Protein AF-A0A813FTN8-F1 (afdb_monomer_lite)

Sequence (149 aa):
VPPPPLAMTVHYGSDAPRESSWISAGAELARSLANRGEGETVSFSRPLAISGRDFSQATVLGEFQTKSRARLVQLEPGKVLYICKFEDLFQEYAIMAALRVMNSRWEAQGLTVCGRLVQAVTFGILPLGDKAGLVEVVPRSRTLRELSQ

Radius of gyration: 18.48 Å; chains: 1; bounding box: 46×40×50 Å

pLDDT: mean 83.69, std 19.48, range [27.3, 97.94]

Secondary structure (DSSP, 8-state):
-PPPP--------S----THHHHHHHHHHHHHHHTPPTT-EEEEEEEEEETTEEEEEEEEEEE-SSTT--EEEEEETTTEEEEEESS--HHHHHHHHHHHHHHHHHHHTT-EETTEE-------EEE-SSS-EEEE--TT---HHHHT-

Organism: Polarella glacialis (NCBI:txid89957)

InterPro domains:
  IPR000403 Phosphatidylinositol 3-/4-kinase, catalytic domain [PS50290] (57-149)
  IPR011009 Protein kinase-like domain superfamily [SSF56112] (41-147)

Structure (mmCIF, N/CA/C/O backbone):
data_AF-A0A813FTN8-F1
#
_entry.id   AF-A0A813FTN8-F1
#
loop_
_atom_site.group_PDB
_atom_site.id
_atom_site.type_symbol
_atom_site.label_atom_id
_atom_site.label_alt_id
_atom_site.label_comp_id
_atom_site.label_asym_id
_atom_site.label_entity_id
_atom_site.label_seq_id
_atom_site.pdbx_PDB_ins_code
_atom_site.Cartn_x
_atom_site.Cartn_y
_atom_site.Cartn_z
_atom_site.occupancy
_atom_site.B_iso_or_equiv
_atom_site.auth_seq_id
_atom_site.auth_comp_id
_atom_site.auth_asym_id
_atom_site.auth_atom_id
_atom_site.pdbx_PDB_model_num
ATOM 1 N N . VAL A 1 1 ? -29.524 -16.465 32.165 1.00 50.06 1 VAL A N 1
ATOM 2 C CA . VAL A 1 1 ? -29.129 -17.302 31.009 1.00 50.06 1 VAL A CA 1
ATOM 3 C C . VAL A 1 1 ? -28.253 -16.441 30.115 1.00 50.06 1 VAL A C 1
ATOM 5 O O . VAL A 1 1 ? -28.758 -15.425 29.652 1.00 50.06 1 VAL A O 1
ATOM 8 N N . PRO A 1 2 ? -26.949 -16.725 29.973 1.00 41.00 2 PRO A N 1
ATOM 9 C CA . PRO A 1 2 ? -26.107 -15.981 29.039 1.00 41.00 2 PRO A CA 1
ATOM 10 C C . PRO A 1 2 ? -26.553 -16.276 27.594 1.00 41.00 2 PRO A C 1
ATOM 12 O O . PRO A 1 2 ? -26.990 -17.400 27.326 1.00 41.00 2 PRO A O 1
ATOM 15 N N . PRO A 1 3 ? -26.492 -15.296 26.675 1.00 44.12 3 PRO A N 1
ATOM 16 C CA . PRO A 1 3 ? -26.846 -15.528 25.281 1.00 44.12 3 PRO A CA 1
ATOM 17 C C . PRO A 1 3 ? -25.860 -16.518 24.637 1.00 44.12 3 PRO A C 1
ATOM 19 O O . PRO A 1 3 ? -24.691 -16.565 25.035 1.00 44.12 3 PRO A O 1
ATOM 22 N N . PRO A 1 4 ? -26.310 -17.318 23.655 1.00 36.31 4 PRO A N 1
ATOM 23 C CA . PRO A 1 4 ? -25.427 -18.228 22.940 1.00 36.31 4 PRO A CA 1
ATOM 24 C C . PRO A 1 4 ? -24.352 -17.430 22.182 1.00 36.31 4 PRO A C 1
ATOM 26 O O . PRO A 1 4 ? -24.618 -16.308 21.740 1.00 36.31 4 PRO A O 1
ATOM 29 N N . PRO A 1 5 ? -23.138 -17.984 22.012 1.00 33.56 5 PRO A N 1
ATOM 30 C CA . PRO A 1 5 ? -22.112 -17.347 21.203 1.00 33.56 5 PRO A CA 1
ATOM 31 C C . PRO A 1 5 ? -22.624 -17.211 19.767 1.00 33.56 5 PRO A C 1
ATOM 33 O O . PRO A 1 5 ? -23.004 -18.197 19.134 1.00 33.56 5 PRO A O 1
ATOM 36 N N . LEU A 1 6 ? -22.641 -15.978 19.257 1.00 37.12 6 LEU A N 1
ATOM 37 C CA . LEU A 1 6 ? -22.885 -15.709 17.846 1.00 37.12 6 LEU A CA 1
ATOM 38 C C . LEU A 1 6 ? -21.764 -16.380 17.050 1.00 37.12 6 LEU A C 1
ATOM 40 O O . LEU A 1 6 ? -20.627 -15.905 17.038 1.00 37.12 6 LEU A O 1
ATOM 44 N N . ALA A 1 7 ? -22.086 -17.490 16.389 1.00 33.31 7 ALA A N 1
ATOM 45 C CA . ALA A 1 7 ? -21.285 -18.014 15.299 1.00 33.31 7 ALA A CA 1
ATOM 46 C C . ALA A 1 7 ? -21.312 -16.968 14.176 1.00 33.31 7 ALA A C 1
ATOM 48 O O . ALA A 1 7 ? -22.199 -16.959 13.327 1.00 33.31 7 ALA A O 1
ATOM 49 N N . MET A 1 8 ? -20.373 -16.022 14.217 1.00 27.50 8 MET A N 1
ATOM 50 C CA . MET A 1 8 ? -20.096 -15.147 13.087 1.00 27.50 8 MET A CA 1
ATOM 51 C C . MET A 1 8 ? -19.444 -15.997 12.002 1.00 27.50 8 MET A C 1
ATOM 53 O O . MET A 1 8 ? -18.223 -16.151 11.956 1.00 27.50 8 MET A O 1
ATOM 57 N N . THR A 1 9 ? -20.267 -16.546 11.117 1.00 29.73 9 THR A N 1
ATOM 58 C CA . THR A 1 9 ? -19.819 -16.969 9.797 1.00 29.73 9 THR A CA 1
ATOM 59 C C . THR A 1 9 ? -19.408 -15.704 9.054 1.00 29.73 9 THR A C 1
ATOM 61 O O . THR A 1 9 ? -20.236 -14.976 8.510 1.00 29.73 9 THR A O 1
ATOM 64 N N . VAL A 1 10 ? -18.115 -15.382 9.100 1.00 29.97 10 VAL A N 1
ATOM 65 C CA . VAL A 1 10 ? -17.534 -14.361 8.232 1.00 29.97 10 VAL A CA 1
ATOM 66 C C . VAL A 1 10 ? -17.600 -14.930 6.822 1.00 29.97 10 VAL A C 1
ATOM 68 O O . VAL A 1 10 ? -16.771 -15.748 6.432 1.00 29.97 10 VAL A O 1
ATOM 71 N N . HIS A 1 11 ? -18.618 -14.528 6.066 1.00 27.30 11 HIS A N 1
ATOM 72 C CA . HIS A 1 11 ? -18.631 -14.705 4.624 1.00 27.30 11 HIS A CA 1
ATOM 73 C C . HIS A 1 11 ? -17.547 -13.793 4.044 1.00 27.30 11 HIS A C 1
ATOM 75 O O . HIS A 1 11 ? -17.809 -12.663 3.640 1.00 27.30 11 HIS A O 1
ATOM 81 N N . TYR A 1 12 ? -16.303 -14.278 4.025 1.00 38.03 12 TYR A N 1
ATOM 82 C CA . TYR A 1 12 ? -15.382 -13.865 2.977 1.00 38.03 12 TYR A CA 1
ATOM 83 C C . TYR A 1 12 ? -16.099 -14.186 1.668 1.00 38.03 12 TYR A C 1
ATOM 85 O O . TYR A 1 12 ? -16.449 -15.345 1.437 1.00 38.03 12 TYR A O 1
ATOM 93 N N . GLY A 1 13 ? -16.397 -13.162 0.863 1.00 32.56 13 GLY A N 1
ATOM 94 C CA . GLY A 1 13 ? -16.886 -13.371 -0.495 1.00 32.56 13 GLY A CA 1
ATOM 95 C C . GLY A 1 13 ? -16.008 -14.431 -1.150 1.00 32.56 13 GLY A C 1
ATOM 96 O O . GLY A 1 13 ? -14.782 -14.315 -1.134 1.00 32.56 13 GLY A O 1
ATOM 97 N N . SER A 1 14 ? -16.633 -15.506 -1.621 1.00 36.44 14 SER A N 1
ATOM 98 C CA . SER A 1 14 ? -15.989 -16.743 -2.068 1.00 36.44 14 SER A CA 1
ATOM 99 C C . SER A 1 14 ? -15.259 -16.611 -3.408 1.00 36.44 14 SER A C 1
ATOM 101 O O . SER A 1 14 ? -15.125 -17.594 -4.126 1.00 36.44 14 SER A O 1
ATOM 103 N N . ASP A 1 15 ? -14.771 -15.418 -3.725 1.00 37.19 15 ASP A N 1
ATOM 104 C CA . ASP A 1 15 ? -13.944 -15.124 -4.888 1.00 37.19 15 ASP A CA 1
ATOM 105 C C . ASP A 1 15 ? -12.544 -14.737 -4.414 1.00 37.19 15 ASP A C 1
ATOM 107 O O . ASP A 1 15 ? -11.993 -13.712 -4.807 1.00 37.19 15 ASP A O 1
ATOM 111 N N . ALA A 1 16 ? -11.953 -15.548 -3.529 1.00 38.81 16 ALA A N 1
ATOM 112 C CA . ALA A 1 16 ? -10.511 -15.506 -3.336 1.00 38.81 16 ALA A CA 1
ATOM 113 C C . ALA A 1 16 ? -9.877 -15.905 -4.682 1.00 38.81 16 ALA A C 1
ATOM 115 O O . ALA A 1 16 ? -10.023 -17.061 -5.099 1.00 38.81 16 ALA A O 1
ATOM 116 N N . PRO A 1 17 ? -9.199 -14.990 -5.401 1.00 42.75 17 PRO A N 1
ATOM 117 C CA . PRO A 1 17 ? -8.461 -15.372 -6.592 1.00 42.75 17 PRO A CA 1
ATOM 118 C C . PRO A 1 17 ? -7.452 -16.431 -6.156 1.00 42.75 17 PRO A C 1
ATOM 120 O O . PRO A 1 17 ? -6.748 -16.218 -5.166 1.00 42.75 17 PRO A O 1
ATOM 123 N N . ARG A 1 18 ? -7.416 -17.573 -6.859 1.00 46.41 18 ARG A N 1
ATOM 124 C CA . ARG A 1 18 ? -6.491 -18.692 -6.599 1.00 46.41 18 ARG A CA 1
ATOM 125 C C . ARG A 1 18 ? -5.138 -18.144 -6.149 1.00 46.41 18 ARG A C 1
ATOM 127 O O . ARG A 1 18 ? -4.509 -17.416 -6.917 1.00 46.41 18 ARG A O 1
ATOM 134 N N . GLU A 1 19 ? -4.714 -18.487 -4.930 1.00 51.38 19 GLU A N 1
ATOM 135 C CA . GLU A 1 19 ? -3.552 -17.893 -4.248 1.00 51.38 19 GLU A CA 1
ATOM 136 C C . GLU A 1 19 ? -2.282 -17.830 -5.113 1.00 51.38 19 GLU A C 1
ATOM 138 O O . GLU A 1 19 ? -1.461 -16.925 -5.005 1.00 51.38 19 GLU A O 1
ATOM 143 N N . SER A 1 20 ? -2.161 -18.755 -6.061 1.00 51.59 20 SER A N 1
ATOM 144 C CA . SER A 1 20 ? -1.062 -18.851 -7.016 1.00 51.59 20 SER A CA 1
ATOM 145 C C . SER A 1 20 ? -0.955 -17.669 -7.998 1.00 51.59 20 SER A C 1
ATOM 147 O O . SER A 1 20 ? 0.130 -17.405 -8.513 1.00 51.59 20 SER A O 1
ATOM 149 N N . SER A 1 21 ? -2.052 -16.961 -8.290 1.00 55.09 21 SER A N 1
ATOM 150 C CA . SER A 1 21 ? -2.096 -15.949 -9.357 1.00 55.09 21 SER A CA 1
ATOM 151 C C . SER A 1 21 ? -1.467 -14.613 -8.952 1.00 55.09 21 SER A C 1
ATOM 153 O O . SER A 1 21 ? -0.798 -13.981 -9.770 1.00 55.09 21 SER A O 1
ATOM 155 N N . TRP A 1 22 ? -1.647 -14.172 -7.704 1.00 59.41 22 TRP A N 1
ATOM 156 C CA . TRP A 1 22 ? -1.135 -12.874 -7.243 1.00 59.41 22 TRP A CA 1
ATOM 157 C C . TRP A 1 22 ? 0.324 -12.945 -6.782 1.00 59.41 22 TRP A C 1
ATOM 159 O O . TRP A 1 22 ? 1.065 -11.988 -6.989 1.00 59.41 22 TRP A O 1
ATOM 169 N N . ILE A 1 23 ? 0.778 -14.097 -6.273 1.00 63.19 23 ILE A N 1
ATOM 170 C CA . ILE A 1 23 ? 2.192 -14.318 -5.921 1.00 63.19 23 ILE A CA 1
ATOM 171 C C . ILE A 1 23 ? 3.085 -14.179 -7.168 1.00 63.19 23 ILE A C 1
ATOM 173 O O . ILE A 1 23 ? 4.111 -13.498 -7.134 1.00 63.19 23 ILE A O 1
ATOM 177 N N . SER A 1 24 ? 2.670 -14.757 -8.304 1.00 65.56 24 SER A N 1
ATOM 178 C CA . SER A 1 24 ? 3.406 -14.640 -9.574 1.00 65.56 24 SER A CA 1
ATOM 179 C C . SER A 1 24 ? 3.430 -13.205 -10.106 1.00 65.56 24 SER A C 1
ATOM 181 O O . SER A 1 24 ? 4.476 -12.732 -10.554 1.00 65.56 24 SER A O 1
ATOM 183 N N . ALA A 1 25 ? 2.289 -12.513 -10.064 1.00 68.25 25 ALA A N 1
ATOM 184 C CA . ALA A 1 25 ? 2.177 -11.134 -10.533 1.00 68.25 25 ALA A CA 1
ATOM 185 C C . ALA A 1 25 ? 2.999 -10.172 -9.653 1.00 68.25 25 ALA A C 1
ATOM 187 O O . ALA A 1 25 ? 3.624 -9.233 -10.145 1.00 68.25 25 ALA A O 1
ATOM 188 N N . GLY A 1 26 ? 3.083 -10.469 -8.356 1.00 71.75 26 GLY A N 1
ATOM 189 C CA . GLY A 1 26 ? 3.897 -9.738 -7.403 1.00 71.75 26 GLY A CA 1
ATOM 190 C C . GLY A 1 26 ? 5.400 -9.867 -7.619 1.00 71.75 26 GLY A C 1
ATOM 191 O O . GLY A 1 26 ? 6.111 -8.861 -7.649 1.00 71.75 26 GLY A O 1
ATOM 192 N N . ALA A 1 27 ? 5.882 -11.084 -7.868 1.00 76.56 27 ALA A N 1
ATOM 193 C CA . ALA A 1 27 ? 7.286 -11.321 -8.191 1.00 76.56 27 ALA A CA 1
ATOM 194 C C . ALA A 1 27 ? 7.701 -10.687 -9.533 1.00 76.56 27 ALA A C 1
ATOM 196 O O . ALA A 1 27 ? 8.857 -10.297 -9.713 1.00 76.56 27 ALA A O 1
ATOM 197 N N . GLU A 1 28 ? 6.787 -10.601 -10.503 1.00 79.31 28 GLU A N 1
ATOM 198 C CA . GLU A 1 28 ? 7.010 -9.849 -11.740 1.00 79.31 28 GLU A CA 1
ATOM 199 C C . GLU A 1 28 ? 7.091 -8.346 -11.476 1.00 79.31 28 GLU A C 1
ATOM 201 O O . GLU A 1 28 ? 8.066 -7.728 -11.900 1.00 79.31 28 GLU A O 1
ATOM 206 N N . LEU A 1 29 ? 6.141 -7.769 -10.734 1.00 81.12 29 LEU A N 1
ATOM 207 C CA . LEU A 1 29 ? 6.164 -6.351 -10.374 1.00 81.12 29 LEU A CA 1
ATOM 208 C C . LEU A 1 29 ? 7.457 -5.979 -9.641 1.00 81.12 29 LEU A C 1
ATOM 210 O O . LEU A 1 29 ? 8.139 -5.033 -10.029 1.00 81.12 29 LEU A O 1
ATOM 214 N N . ALA A 1 30 ? 7.819 -6.748 -8.614 1.00 82.75 30 ALA A N 1
ATOM 215 C CA . ALA A 1 30 ? 9.012 -6.504 -7.816 1.00 82.75 30 ALA A CA 1
ATOM 216 C C . ALA A 1 30 ? 10.281 -6.515 -8.678 1.00 82.75 30 ALA A C 1
ATOM 218 O O . ALA A 1 30 ? 11.097 -5.603 -8.580 1.00 82.75 30 ALA A O 1
ATOM 219 N N . ARG A 1 31 ? 10.428 -7.505 -9.571 1.00 83.56 31 ARG A N 1
ATOM 220 C CA . ARG A 1 31 ? 11.568 -7.580 -10.502 1.00 83.56 31 ARG A CA 1
ATOM 221 C C . ARG A 1 31 ? 11.569 -6.436 -11.511 1.00 83.56 31 ARG A C 1
ATOM 223 O O . ARG A 1 31 ? 12.614 -5.836 -11.747 1.00 83.56 31 ARG A O 1
ATOM 230 N N . SER A 1 32 ? 10.407 -6.142 -12.087 1.00 86.06 32 SER A N 1
ATOM 231 C CA . SER A 1 32 ? 10.208 -5.076 -13.070 1.00 86.06 32 SER A CA 1
ATOM 232 C C . SER A 1 32 ? 10.539 -3.706 -12.501 1.00 86.06 32 SER A C 1
ATOM 234 O O . SE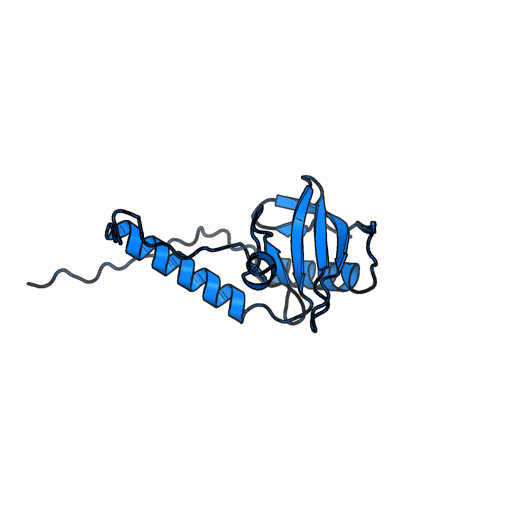R A 1 32 ? 11.086 -2.871 -13.218 1.00 86.06 32 SER A O 1
ATOM 236 N N . LEU A 1 33 ? 10.243 -3.495 -11.217 1.00 87.00 33 LEU A N 1
ATOM 237 C CA . LEU A 1 33 ? 10.552 -2.262 -10.522 1.00 87.00 33 LEU A CA 1
ATOM 238 C C . LEU A 1 33 ? 11.990 -2.236 -10.020 1.00 87.00 33 LEU A C 1
ATOM 240 O O . LEU A 1 33 ? 12.621 -1.224 -10.252 1.00 87.00 33 LEU A O 1
ATOM 244 N N . ALA A 1 34 ? 12.547 -3.286 -9.404 1.00 84.50 34 ALA A N 1
ATOM 245 C CA . ALA A 1 34 ? 13.811 -3.254 -8.641 1.00 84.50 34 ALA A CA 1
ATOM 246 C C . ALA A 1 34 ? 14.979 -2.476 -9.289 1.00 84.50 34 ALA A C 1
ATOM 248 O O . ALA A 1 34 ? 15.691 -1.756 -8.590 1.00 84.50 34 ALA A O 1
ATOM 249 N N . ASN A 1 35 ? 15.122 -2.525 -10.615 1.00 85.81 35 ASN A N 1
ATOM 250 C CA . ASN A 1 35 ? 16.202 -1.853 -11.351 1.00 85.81 35 ASN A CA 1
ATOM 251 C C . ASN A 1 35 ? 15.797 -0.530 -12.030 1.00 85.81 35 ASN A C 1
ATOM 253 O O . ASN A 1 35 ? 16.521 -0.051 -12.897 1.00 85.81 35 ASN A O 1
ATOM 257 N N . ARG A 1 36 ? 14.642 0.037 -11.668 1.00 91.75 36 ARG A N 1
ATOM 258 C CA . ARG A 1 36 ? 14.085 1.261 -12.253 1.00 91.75 36 ARG A CA 1
ATOM 259 C C . ARG A 1 36 ? 14.313 2.494 -11.395 1.00 91.75 36 ARG A C 1
ATOM 261 O O . ARG A 1 36 ? 14.137 2.441 -10.176 1.00 91.75 36 ARG A O 1
ATOM 268 N N . GLY A 1 37 ? 14.689 3.583 -12.055 1.00 90.88 37 GLY A N 1
ATOM 269 C CA . GLY A 1 37 ? 14.873 4.907 -11.460 1.00 90.88 37 GLY A CA 1
ATOM 270 C C . GLY A 1 37 ? 13.599 5.754 -11.458 1.00 90.88 37 GLY A C 1
ATOM 271 O O . GLY A 1 37 ? 12.591 5.386 -12.056 1.00 90.88 37 GLY A O 1
ATOM 272 N N . GLU A 1 38 ? 13.652 6.905 -10.788 1.00 95.25 38 GLU A N 1
ATOM 273 C CA . GLU A 1 38 ? 12.588 7.914 -10.829 1.00 95.25 38 GLU A CA 1
ATOM 274 C C . GLU A 1 38 ? 12.313 8.387 -12.267 1.00 95.25 38 GLU A C 1
ATOM 276 O O . GLU A 1 38 ? 13.233 8.578 -13.061 1.00 95.25 38 GLU A O 1
ATOM 281 N N . GLY A 1 39 ? 11.035 8.544 -12.610 1.00 95.81 39 GLY A N 1
ATOM 282 C CA . GLY A 1 39 ? 10.549 8.890 -13.946 1.00 95.81 39 GLY A CA 1
ATOM 283 C C . GLY A 1 39 ? 10.427 7.701 -14.905 1.00 95.81 39 GLY A C 1
ATOM 284 O O . GLY A 1 39 ? 9.745 7.806 -15.926 1.00 95.81 39 GLY A O 1
ATOM 285 N N . GLU A 1 40 ? 11.031 6.552 -14.594 1.00 96.75 40 GLU A N 1
ATOM 286 C CA . GLU A 1 40 ? 10.963 5.386 -15.470 1.00 96.75 40 GLU A CA 1
ATOM 287 C C . GLU A 1 40 ? 9.603 4.687 -15.391 1.00 96.75 40 GLU A C 1
ATOM 289 O O . GLU A 1 40 ? 9.012 4.523 -14.321 1.00 96.75 40 GLU A O 1
ATOM 294 N N . THR A 1 41 ? 9.125 4.233 -16.551 1.00 96.38 41 THR A N 1
ATOM 295 C CA . THR A 1 41 ? 7.871 3.487 -16.690 1.00 96.38 41 THR A CA 1
ATOM 296 C C . THR A 1 41 ? 8.154 2.064 -17.146 1.00 96.38 41 THR A C 1
ATOM 298 O O . THR A 1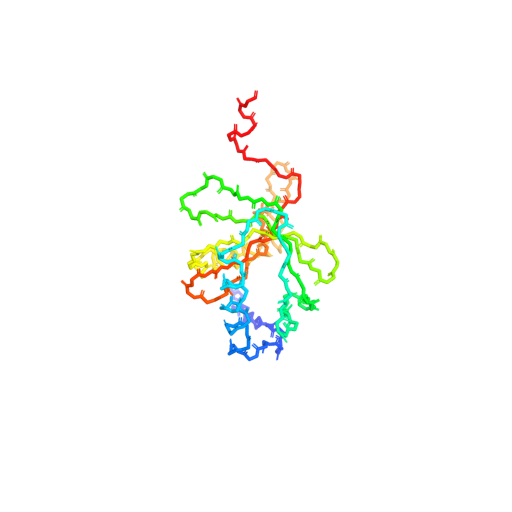 41 ? 8.944 1.836 -18.062 1.00 96.38 41 THR A O 1
ATOM 301 N N . VAL A 1 42 ? 7.489 1.098 -16.520 1.00 94.50 42 VAL A N 1
ATOM 302 C CA . VAL A 1 42 ? 7.541 -0.314 -16.884 1.00 94.50 42 VAL A CA 1
ATOM 303 C C . VAL A 1 42 ? 6.158 -0.798 -17.293 1.00 94.50 42 VAL A C 1
ATOM 305 O O . VAL A 1 42 ? 5.162 -0.483 -16.648 1.00 94.50 42 VAL A O 1
ATOM 308 N N . SER A 1 43 ? 6.100 -1.556 -18.387 1.00 93.12 43 SER A N 1
ATOM 309 C CA . SER A 1 43 ? 4.896 -2.281 -18.793 1.00 93.12 43 SER A CA 1
ATOM 310 C C . SER A 1 43 ? 4.968 -3.708 -18.271 1.00 93.12 43 SER A C 1
ATOM 312 O O . SER A 1 43 ? 6.026 -4.337 -18.329 1.00 93.12 43 SER A O 1
ATOM 314 N N . PHE A 1 44 ? 3.851 -4.216 -17.765 1.00 88.81 44 PHE A N 1
ATOM 315 C CA . PHE A 1 44 ? 3.748 -5.596 -17.311 1.00 88.81 44 PHE A CA 1
ATOM 316 C C . PHE A 1 44 ? 3.464 -6.518 -18.490 1.00 88.81 44 PHE A C 1
ATOM 318 O O . PHE A 1 44 ? 2.756 -6.146 -19.428 1.00 88.81 44 PHE A O 1
ATOM 325 N N . SER A 1 45 ? 3.995 -7.740 -18.444 1.00 86.75 45 SER A N 1
ATOM 326 C CA . SER A 1 45 ? 3.725 -8.735 -19.487 1.00 86.75 45 SER A CA 1
ATOM 327 C C . SER A 1 45 ? 2.271 -9.216 -19.459 1.00 86.75 45 SER A C 1
ATOM 329 O O . SER A 1 45 ? 1.740 -9.671 -20.473 1.00 86.75 45 SER A O 1
ATOM 331 N N . ARG A 1 46 ? 1.614 -9.087 -18.300 1.00 87.12 46 ARG A N 1
ATOM 332 C CA . ARG A 1 46 ? 0.187 -9.328 -18.078 1.00 87.12 46 ARG A CA 1
ATOM 333 C C . ARG A 1 46 ? -0.379 -8.251 -17.155 1.00 87.12 46 ARG A C 1
ATOM 335 O O . ARG A 1 46 ? 0.355 -7.783 -16.286 1.00 87.12 46 ARG A O 1
ATOM 342 N N . PRO A 1 47 ? -1.664 -7.882 -17.292 1.00 88.06 47 PRO A N 1
ATOM 343 C CA . PRO A 1 47 ? -2.287 -6.970 -16.349 1.00 88.06 47 PRO A CA 1
ATOM 344 C C . PRO A 1 47 ? -2.192 -7.493 -14.910 1.00 88.06 47 PRO A C 1
ATOM 346 O O . PRO A 1 47 ? -2.461 -8.661 -14.628 1.00 88.06 47 PRO A O 1
ATOM 349 N N . LEU A 1 48 ? -1.782 -6.610 -14.009 1.00 85.88 48 LEU A N 1
ATOM 350 C CA . LEU A 1 48 ? -1.686 -6.825 -12.580 1.00 85.88 48 LEU A CA 1
ATOM 351 C C . LEU A 1 48 ? -3.037 -6.489 -11.942 1.00 85.88 48 LEU A C 1
ATOM 353 O O . LEU A 1 48 ? -3.412 -5.320 -11.866 1.00 85.88 48 LEU A O 1
ATOM 357 N N . ALA A 1 49 ? -3.752 -7.510 -11.476 1.00 86.00 49 ALA A N 1
ATOM 358 C CA . ALA A 1 49 ? -5.028 -7.344 -10.790 1.00 86.00 49 ALA A CA 1
ATOM 359 C C . ALA A 1 49 ? -4.807 -6.995 -9.306 1.00 86.00 49 ALA A C 1
ATOM 361 O O . ALA A 1 49 ? -4.327 -7.824 -8.531 1.00 86.00 49 ALA A O 1
ATOM 362 N N . ILE A 1 50 ? -5.170 -5.779 -8.892 1.00 83.75 50 ILE A N 1
ATOM 363 C CA . ILE A 1 50 ? -5.092 -5.299 -7.503 1.00 83.75 50 ILE A CA 1
ATOM 364 C C . ILE A 1 50 ? -6.452 -4.744 -7.096 1.00 83.75 50 ILE A C 1
ATOM 366 O O . ILE A 1 50 ? -6.978 -3.833 -7.733 1.00 83.75 50 ILE A O 1
ATOM 370 N N . SER A 1 51 ? -7.019 -5.274 -6.009 1.00 81.25 51 SER A N 1
ATOM 371 C CA . SER A 1 51 ? -8.294 -4.804 -5.442 1.00 81.25 51 SER A CA 1
ATOM 372 C C . SER A 1 51 ? -9.429 -4.703 -6.477 1.00 81.25 51 SER A C 1
ATOM 374 O O . SER A 1 51 ? -10.199 -3.744 -6.476 1.00 81.25 51 SER A O 1
ATOM 376 N N . GLY A 1 52 ? -9.510 -5.679 -7.390 1.00 83.56 52 GLY A N 1
ATOM 377 C CA . GLY A 1 52 ? -10.532 -5.732 -8.442 1.00 83.56 52 GLY A CA 1
ATOM 378 C C . GLY A 1 52 ? -10.301 -4.781 -9.622 1.00 83.56 52 GLY A C 1
ATOM 379 O O . GLY A 1 52 ? -11.223 -4.554 -10.401 1.00 83.56 52 GLY A O 1
ATOM 380 N N . ARG A 1 53 ? -9.102 -4.202 -9.754 1.00 89.38 53 ARG A N 1
ATOM 381 C CA . ARG A 1 53 ? -8.703 -3.358 -10.887 1.00 89.38 53 ARG A CA 1
ATOM 382 C C . ARG A 1 53 ? -7.468 -3.927 -11.562 1.00 89.38 53 ARG A C 1
ATOM 384 O O . ARG A 1 53 ? -6.556 -4.377 -10.876 1.00 89.38 53 ARG A O 1
ATOM 391 N N . ASP A 1 54 ? -7.428 -3.835 -12.883 1.00 91.75 54 ASP A N 1
ATOM 392 C CA . ASP A 1 54 ? -6.293 -4.283 -13.680 1.00 91.75 54 ASP A CA 1
ATOM 393 C C . ASP A 1 54 ? -5.379 -3.114 -14.034 1.00 91.75 54 ASP A C 1
ATOM 395 O O . ASP A 1 54 ? -5.832 -2.083 -14.536 1.00 91.75 54 ASP A O 1
ATOM 399 N N . PHE A 1 55 ? -4.083 -3.306 -13.809 1.00 92.25 55 PHE A N 1
ATOM 400 C CA . PHE A 1 55 ? -3.037 -2.343 -14.124 1.00 92.25 55 PHE A CA 1
ATOM 401 C C . PHE A 1 55 ? -2.078 -2.938 -15.150 1.00 92.25 55 PHE A C 1
ATOM 403 O O . PHE A 1 55 ? -1.624 -4.063 -14.992 1.00 92.25 55 PHE A O 1
ATOM 410 N N . SER A 1 56 ? -1.750 -2.209 -16.208 1.00 93.88 56 SER A N 1
ATOM 411 C CA . SER A 1 56 ? -0.841 -2.658 -17.269 1.00 93.88 56 SER A CA 1
ATOM 412 C C . SER A 1 56 ? 0.544 -2.021 -17.183 1.00 93.88 56 SER A C 1
ATOM 414 O O . SER A 1 56 ? 1.488 -2.547 -17.777 1.00 93.88 56 SER A O 1
ATOM 416 N N . GLN A 1 57 ? 0.687 -0.908 -16.459 1.00 95.50 57 GLN A N 1
ATOM 417 C CA . GLN A 1 57 ? 1.954 -0.191 -16.333 1.00 95.50 57 GLN A CA 1
ATOM 418 C C . GLN A 1 57 ? 2.164 0.356 -14.922 1.00 95.50 57 GLN A C 1
ATOM 420 O O . GLN A 1 57 ? 1.211 0.576 -14.169 1.00 95.50 57 GLN A O 1
ATOM 425 N N . ALA A 1 58 ? 3.427 0.618 -14.594 1.00 96.06 58 ALA A N 1
ATOM 426 C CA . ALA A 1 58 ? 3.825 1.390 -13.428 1.00 96.06 58 ALA A CA 1
ATOM 427 C C . ALA A 1 58 ? 4.891 2.421 -13.784 1.00 96.06 58 ALA A C 1
ATOM 429 O O . ALA A 1 58 ? 5.859 2.095 -14.469 1.00 96.06 58 ALA A O 1
ATOM 430 N N . THR A 1 59 ? 4.762 3.625 -13.242 1.00 97.19 59 THR A N 1
ATOM 431 C CA . THR A 1 59 ? 5.794 4.665 -13.279 1.00 97.19 59 THR A CA 1
ATOM 432 C C . THR A 1 59 ? 6.363 4.859 -11.880 1.00 97.19 59 THR A C 1
ATOM 434 O O . THR A 1 59 ? 5.607 5.019 -10.921 1.00 97.19 59 THR A O 1
ATOM 437 N N . VAL A 1 60 ? 7.688 4.854 -11.741 1.00 97.19 60 VAL A N 1
ATOM 438 C CA . VAL A 1 60 ? 8.349 5.197 -10.476 1.00 97.19 60 VAL A CA 1
ATOM 439 C C . VAL A 1 60 ? 8.355 6.715 -10.343 1.00 97.19 60 VAL A C 1
ATOM 441 O O . VAL A 1 60 ? 8.974 7.407 -11.142 1.00 97.19 60 VAL A O 1
ATOM 444 N N . LEU A 1 61 ? 7.666 7.241 -9.337 1.00 96.81 61 LEU A N 1
ATOM 445 C CA . LEU A 1 61 ? 7.591 8.681 -9.081 1.00 96.81 61 LEU A CA 1
ATOM 446 C C . LEU A 1 61 ? 8.668 9.180 -8.117 1.00 96.81 61 LEU A C 1
ATOM 448 O O . LEU A 1 61 ? 8.860 10.381 -8.000 1.00 96.81 61 LEU A O 1
ATOM 452 N N . GLY A 1 62 ? 9.334 8.276 -7.401 1.00 95.06 62 GLY A N 1
ATOM 453 C CA . GLY A 1 62 ? 10.423 8.626 -6.500 1.00 95.06 62 GLY A CA 1
ATOM 454 C C . GLY A 1 62 ? 10.856 7.456 -5.629 1.00 95.06 62 GLY A C 1
ATOM 455 O O . GLY A 1 62 ? 10.161 6.441 -5.515 1.00 95.06 62 GLY A O 1
ATOM 456 N N . GLU A 1 63 ? 12.011 7.608 -4.990 1.00 93.94 63 GLU A N 1
ATOM 457 C CA . GLU A 1 63 ? 12.546 6.654 -4.020 1.00 93.94 63 GLU A CA 1
ATOM 458 C C . GLU A 1 63 ? 12.565 7.281 -2.622 1.00 93.94 63 GLU A C 1
ATOM 460 O O . GLU A 1 63 ? 13.078 8.381 -2.409 1.00 93.94 63 GLU A O 1
ATOM 465 N N . PHE A 1 64 ? 12.004 6.570 -1.647 1.00 90.00 64 PHE A N 1
ATOM 466 C CA . PHE A 1 64 ? 12.099 6.954 -0.250 1.00 90.00 64 PHE A CA 1
ATOM 467 C C . PHE A 1 64 ? 13.503 6.628 0.265 1.00 90.00 64 PHE A C 1
ATOM 469 O O . PHE A 1 64 ? 14.013 5.526 0.066 1.00 90.00 64 PHE A O 1
ATOM 476 N N . GLN A 1 65 ? 14.098 7.566 1.004 1.00 87.81 65 GLN A N 1
ATOM 477 C CA . GLN A 1 65 ? 15.413 7.422 1.642 1.00 87.81 65 GLN A CA 1
ATOM 478 C C . GLN A 1 65 ? 15.340 6.520 2.892 1.00 87.81 65 GLN A C 1
ATOM 480 O O . GLN A 1 65 ? 15.692 6.919 4.002 1.00 87.81 65 GLN A O 1
ATOM 485 N N . THR A 1 66 ? 14.805 5.309 2.732 1.00 83.88 66 THR A N 1
ATOM 486 C CA . THR A 1 66 ? 14.682 4.288 3.778 1.00 83.88 66 THR A CA 1
ATOM 487 C C . THR A 1 66 ? 15.675 3.155 3.539 1.00 83.88 66 THR A C 1
ATOM 489 O O . THR A 1 66 ? 16.142 2.933 2.424 1.00 83.88 66 THR A O 1
ATOM 492 N N . LYS A 1 67 ? 15.962 2.366 4.583 1.00 84.75 67 LYS A N 1
ATOM 493 C CA . LYS A 1 67 ? 16.813 1.169 4.464 1.00 84.75 67 LYS A CA 1
ATOM 494 C C . LYS A 1 67 ? 16.272 0.163 3.436 1.00 84.75 67 LYS A C 1
ATOM 496 O O . LYS A 1 67 ? 17.058 -0.483 2.754 1.00 84.75 67 LYS A O 1
ATOM 501 N N . SER A 1 68 ? 14.947 0.051 3.320 1.00 82.75 68 SER A N 1
ATOM 502 C CA . SER A 1 68 ? 14.276 -0.834 2.361 1.00 82.75 68 SER A CA 1
ATOM 503 C C . SER A 1 68 ? 14.192 -0.263 0.941 1.00 82.75 68 SER A C 1
ATOM 505 O O . SER A 1 68 ? 13.681 -0.949 0.058 1.00 82.75 68 SER A O 1
ATOM 507 N N . ARG A 1 69 ? 14.682 0.971 0.713 1.00 88.56 69 ARG A N 1
ATOM 508 C CA . ARG A 1 69 ? 14.641 1.674 -0.583 1.00 88.56 69 ARG A CA 1
ATOM 509 C C . ARG A 1 69 ? 13.256 1.609 -1.227 1.00 88.56 69 ARG A C 1
ATOM 511 O O . ARG A 1 69 ? 13.106 1.281 -2.404 1.00 88.56 69 ARG A O 1
ATOM 518 N N . ALA A 1 70 ? 12.232 1.850 -0.409 1.00 93.19 70 ALA A N 1
ATOM 519 C CA . ALA A 1 70 ? 10.851 1.812 -0.861 1.00 93.19 70 ALA A CA 1
ATOM 520 C C . ALA A 1 70 ? 10.635 2.851 -1.968 1.00 93.19 70 ALA A C 1
ATOM 522 O O . ALA A 1 70 ? 11.297 3.887 -1.994 1.00 93.19 70 ALA A O 1
ATOM 523 N N . ARG A 1 71 ? 9.692 2.604 -2.873 1.00 95.00 71 ARG A N 1
ATOM 524 C CA . ARG A 1 71 ? 9.449 3.477 -4.027 1.00 95.00 71 ARG A CA 1
ATOM 525 C C . ARG A 1 71 ? 8.014 3.929 -4.094 1.00 95.00 71 ARG A C 1
ATOM 527 O O . ARG A 1 71 ? 7.111 3.118 -3.924 1.00 95.00 71 ARG A O 1
ATOM 534 N N . LEU A 1 72 ? 7.815 5.206 -4.388 1.00 95.75 72 LEU A N 1
ATOM 5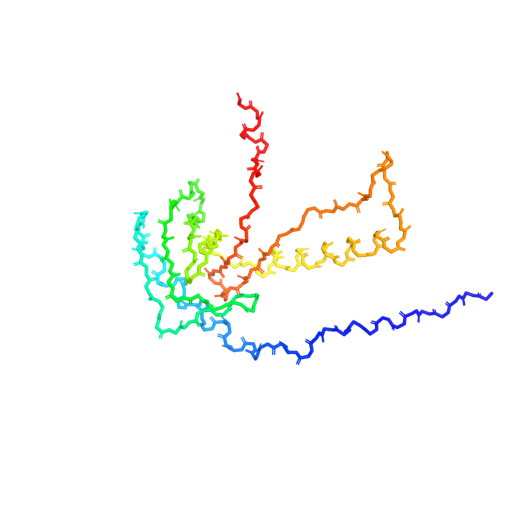35 C CA . LEU A 1 72 ? 6.511 5.710 -4.777 1.00 95.75 72 LEU A CA 1
ATOM 536 C C . LEU A 1 72 ? 6.277 5.320 -6.234 1.00 95.75 72 LEU A C 1
ATOM 538 O O . LEU A 1 72 ? 7.074 5.660 -7.107 1.00 95.75 72 LEU A O 1
ATOM 542 N N . VAL A 1 73 ? 5.196 4.596 -6.495 1.00 96.44 73 VAL A N 1
ATOM 543 C CA . VAL A 1 73 ? 4.828 4.137 -7.832 1.00 96.44 73 VAL A CA 1
ATOM 544 C C . VAL A 1 73 ? 3.407 4.561 -8.170 1.00 96.44 73 VAL A C 1
ATOM 546 O O . VAL A 1 73 ? 2.516 4.524 -7.322 1.00 96.44 73 VAL A O 1
ATOM 549 N N . GLN A 1 74 ? 3.198 4.953 -9.420 1.00 97.00 74 GLN A N 1
ATOM 550 C CA . GLN A 1 74 ? 1.887 5.207 -10.001 1.00 97.00 74 GLN A CA 1
ATOM 551 C C . GLN A 1 74 ? 1.531 4.055 -10.928 1.00 97.00 74 GLN A C 1
ATOM 553 O O . GLN A 1 74 ? 2.267 3.788 -11.874 1.00 97.00 74 GLN A O 1
ATOM 558 N N . LEU A 1 75 ? 0.415 3.384 -10.664 1.00 94.94 75 LEU A N 1
ATOM 559 C CA . LEU A 1 75 ? -0.110 2.323 -11.514 1.00 94.94 75 LEU A CA 1
ATOM 560 C C . LEU A 1 75 ? -1.120 2.879 -12.520 1.00 94.94 75 LEU A C 1
ATOM 562 O O . LEU A 1 75 ? -1.947 3.733 -12.183 1.00 94.94 75 LEU A O 1
ATOM 566 N N . GLU A 1 76 ? -1.065 2.353 -13.741 1.00 96.19 76 GLU A N 1
ATOM 567 C CA . GLU A 1 76 ? -1.940 2.720 -14.855 1.00 96.19 76 GLU A CA 1
ATOM 568 C C . GLU A 1 76 ? -2.678 1.494 -15.412 1.00 96.19 76 GLU A C 1
ATOM 570 O O . GLU A 1 76 ? -2.093 0.408 -15.443 1.00 96.19 76 GLU A O 1
ATOM 575 N N . PRO A 1 77 ? -3.922 1.646 -15.903 1.00 94.88 77 PRO A N 1
ATOM 576 C CA . PRO A 1 77 ? -4.685 2.894 -15.968 1.00 94.88 77 PRO A CA 1
ATOM 577 C C . PRO A 1 77 ? -5.220 3.355 -14.603 1.00 94.88 77 PRO A C 1
ATOM 579 O O . PRO A 1 77 ? -5.477 2.559 -13.703 1.00 94.88 77 PRO A O 1
ATOM 582 N N . GLY A 1 78 ? -5.442 4.664 -14.471 1.00 93.00 78 GLY A N 1
ATOM 583 C CA . GLY A 1 78 ? -6.169 5.255 -13.340 1.00 93.00 78 GLY A CA 1
ATOM 584 C C . GLY A 1 78 ? -5.305 6.012 -12.337 1.00 93.00 78 GLY A C 1
ATOM 585 O O . GLY A 1 78 ? -5.851 6.514 -11.355 1.00 93.00 78 GLY A O 1
ATOM 586 N N . LYS A 1 79 ? -3.996 6.139 -12.594 1.00 95.12 79 LYS A N 1
ATOM 587 C CA . LYS A 1 79 ? -3.067 6.971 -11.811 1.00 95.12 79 LYS A CA 1
ATOM 588 C C . LYS A 1 79 ? -3.098 6.685 -10.305 1.00 95.12 79 LYS A C 1
ATOM 590 O O . LYS A 1 79 ? -3.071 7.605 -9.488 1.00 95.12 79 LYS A O 1
ATOM 595 N N . VAL A 1 80 ? -3.190 5.411 -9.926 1.00 94.94 80 VAL A N 1
ATOM 596 C CA . VAL A 1 80 ? -3.317 5.015 -8.515 1.00 94.94 80 VAL A CA 1
ATOM 597 C C . VAL A 1 80 ? -1.935 4.918 -7.878 1.00 94.94 80 VAL A C 1
ATOM 599 O O . VAL A 1 80 ? -1.043 4.279 -8.430 1.00 94.94 80 VAL A O 1
ATOM 602 N N . LEU A 1 81 ? -1.754 5.543 -6.714 1.00 95.62 81 LEU A N 1
ATOM 603 C CA . LEU A 1 81 ? -0.465 5.601 -6.030 1.00 95.62 81 LEU A CA 1
ATOM 604 C C . LEU A 1 81 ? -0.298 4.476 -5.007 1.00 95.62 81 LEU A C 1
ATOM 606 O O . LEU A 1 81 ? -1.149 4.268 -4.141 1.00 95.62 81 LEU A O 1
ATOM 610 N N . TYR A 1 82 ? 0.858 3.823 -5.063 1.00 95.81 82 TYR A N 1
ATOM 611 C CA . TYR A 1 82 ? 1.302 2.8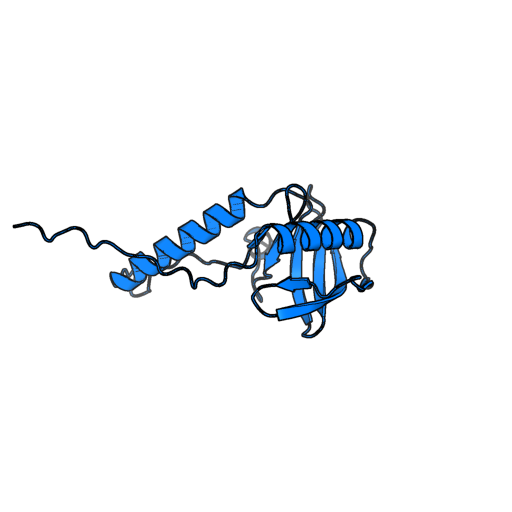37 -4.086 1.00 95.81 82 TYR A CA 1
ATOM 612 C C . TYR A 1 82 ? 2.748 3.101 -3.670 1.00 95.81 82 TYR A C 1
ATOM 614 O O . TYR A 1 82 ? 3.540 3.679 -4.409 1.00 95.81 82 TYR A O 1
ATOM 622 N N . ILE A 1 83 ? 3.109 2.629 -2.484 1.00 95.00 83 ILE A N 1
ATOM 623 C CA . ILE A 1 83 ? 4.490 2.478 -2.047 1.00 95.00 83 ILE A CA 1
ATOM 624 C C . ILE A 1 83 ? 4.874 1.020 -2.273 1.00 95.00 83 ILE A C 1
ATOM 626 O O . ILE A 1 83 ? 4.327 0.124 -1.634 1.00 95.00 83 ILE A O 1
ATOM 630 N N . CYS A 1 84 ? 5.819 0.774 -3.172 1.00 94.50 84 CYS A N 1
ATOM 631 C CA . CYS A 1 84 ? 6.430 -0.533 -3.349 1.00 94.50 84 CYS A CA 1
ATOM 632 C C . CYS A 1 84 ? 7.567 -0.696 -2.342 1.00 94.50 84 CYS A C 1
ATOM 634 O O . CYS A 1 84 ? 8.546 0.052 -2.381 1.00 94.50 84 CYS A O 1
ATOM 636 N N . LYS A 1 85 ? 7.449 -1.677 -1.450 1.00 93.94 85 LYS A N 1
ATOM 637 C CA . LYS A 1 85 ? 8.510 -2.065 -0.520 1.00 93.94 85 LYS A CA 1
ATOM 638 C C . LYS A 1 85 ? 9.125 -3.382 -0.976 1.00 93.94 85 LYS A C 1
ATOM 640 O O . LYS A 1 85 ? 8.393 -4.291 -1.353 1.00 93.94 85 LYS A O 1
ATOM 645 N N . PHE A 1 86 ? 10.450 -3.485 -0.924 1.00 91.12 86 PHE A N 1
ATOM 646 C CA . PHE A 1 86 ? 11.201 -4.692 -1.290 1.00 91.12 86 PHE A CA 1
ATOM 647 C C . PHE A 1 86 ? 11.525 -5.535 -0.048 1.00 91.12 86 PHE A C 1
ATOM 649 O O . PHE A 1 86 ? 12.684 -5.799 0.265 1.00 91.12 86 PHE A O 1
ATOM 656 N N . GLU A 1 87 ? 10.482 -5.878 0.703 1.00 90.75 87 GLU A N 1
ATOM 657 C CA . GLU A 1 87 ? 10.531 -6.699 1.913 1.00 90.75 87 GLU A CA 1
ATOM 658 C C . GLU A 1 87 ? 9.249 -7.541 2.015 1.00 90.75 87 GLU A C 1
ATOM 660 O O . GLU A 1 87 ? 8.277 -7.278 1.299 1.00 90.75 87 GLU A O 1
ATOM 665 N N . ASP A 1 88 ? 9.256 -8.563 2.871 1.00 90.94 88 ASP A N 1
ATOM 666 C CA . ASP A 1 88 ? 8.058 -9.336 3.203 1.00 90.94 88 ASP A CA 1
ATOM 667 C C . ASP A 1 88 ? 7.069 -8.451 3.983 1.00 90.94 88 ASP A C 1
ATOM 669 O O . ASP A 1 88 ? 7.438 -7.887 5.011 1.00 90.94 88 ASP A O 1
ATOM 673 N N . LEU A 1 89 ? 5.828 -8.330 3.491 1.00 93.31 89 LEU A N 1
ATOM 674 C CA . LEU A 1 89 ? 4.757 -7.540 4.116 1.00 93.31 89 LEU A CA 1
ATOM 675 C C . LEU A 1 89 ? 3.627 -8.386 4.721 1.00 93.31 89 LEU A C 1
ATOM 677 O O . LEU A 1 89 ? 2.564 -7.845 5.044 1.00 93.31 89 LEU A O 1
ATOM 681 N N . PHE A 1 90 ? 3.786 -9.708 4.847 1.00 94.00 90 PHE A N 1
ATOM 682 C CA . PHE A 1 90 ? 2.734 -10.568 5.402 1.00 94.00 90 PHE A CA 1
ATOM 683 C C . PHE A 1 90 ? 2.380 -10.192 6.843 1.00 94.00 90 PHE A C 1
ATOM 685 O O . PHE A 1 90 ? 1.203 -10.218 7.217 1.00 94.00 90 PHE A O 1
ATOM 692 N N . GLN A 1 91 ? 3.372 -9.794 7.640 1.00 95.94 91 GLN A N 1
ATOM 693 C CA . GLN A 1 91 ? 3.139 -9.362 9.013 1.00 95.94 91 GLN A CA 1
ATOM 694 C C . GLN A 1 91 ? 2.304 -8.075 9.059 1.00 95.94 91 GLN A C 1
ATOM 696 O O . GLN A 1 91 ? 1.293 -8.018 9.760 1.00 95.94 91 GLN A O 1
ATOM 701 N N . GLU A 1 92 ? 2.674 -7.050 8.293 1.00 95.81 92 GLU A N 1
ATOM 702 C CA . GLU A 1 92 ? 1.938 -5.789 8.225 1.00 95.81 92 GLU A CA 1
ATOM 703 C C . GLU A 1 92 ? 0.532 -5.986 7.658 1.00 95.81 92 GLU A C 1
ATOM 705 O O . GLU A 1 92 ? -0.426 -5.391 8.159 1.00 95.81 92 GLU A O 1
ATOM 710 N N . TYR A 1 93 ? 0.384 -6.856 6.657 1.00 95.31 93 TYR A N 1
ATOM 711 C CA . TYR A 1 93 ? -0.918 -7.246 6.128 1.00 95.31 93 TYR A CA 1
ATOM 712 C C . TYR A 1 93 ? -1.812 -7.848 7.219 1.00 95.31 93 TYR A C 1
ATOM 714 O O . TYR A 1 93 ? -2.956 -7.414 7.382 1.00 95.31 93 TYR A O 1
ATOM 722 N N . ALA A 1 94 ? -1.288 -8.796 8.003 1.00 96.31 94 ALA A N 1
ATOM 723 C CA . ALA A 1 94 ? -2.024 -9.423 9.098 1.00 96.31 94 ALA A CA 1
ATOM 724 C C . ALA A 1 94 ? -2.429 -8.403 10.175 1.00 96.31 94 ALA A C 1
ATOM 726 O O . ALA A 1 94 ? -3.569 -8.422 10.646 1.00 96.31 94 ALA A O 1
ATOM 727 N N . ILE A 1 95 ? -1.539 -7.462 10.514 1.00 97.25 95 ILE A N 1
ATOM 728 C CA . ILE A 1 95 ? -1.840 -6.365 11.445 1.00 97.25 95 ILE A CA 1
ATOM 729 C C . ILE A 1 95 ? -2.982 -5.496 10.899 1.00 97.25 95 ILE A C 1
ATOM 731 O O . ILE A 1 95 ? -3.953 -5.241 11.612 1.00 97.25 95 ILE A O 1
ATOM 735 N N . MET A 1 96 ? -2.922 -5.078 9.630 1.00 96.69 96 MET A N 1
ATOM 736 C CA . MET A 1 96 ? -3.989 -4.275 9.017 1.00 96.69 96 MET A CA 1
ATOM 737 C C . MET A 1 96 ? -5.321 -5.027 8.948 1.00 96.69 96 MET A C 1
ATOM 739 O O . MET A 1 96 ? -6.376 -4.428 9.160 1.00 96.69 96 MET A O 1
ATOM 743 N N . ALA A 1 97 ? -5.302 -6.336 8.686 1.00 95.25 97 ALA A N 1
ATOM 744 C CA . ALA A 1 97 ? -6.501 -7.169 8.723 1.00 95.25 97 ALA A CA 1
ATOM 745 C C . ALA A 1 97 ? -7.113 -7.223 10.134 1.00 95.25 97 ALA A C 1
ATOM 747 O O . ALA A 1 97 ? -8.318 -7.014 10.287 1.00 95.25 97 ALA A O 1
ATOM 748 N N . ALA A 1 98 ? -6.288 -7.414 11.168 1.00 97.56 98 ALA A N 1
ATOM 749 C CA . ALA A 1 98 ? -6.742 -7.402 12.556 1.00 97.56 98 ALA A CA 1
ATOM 750 C C . ALA A 1 98 ? -7.355 -6.046 12.948 1.00 97.56 98 ALA A C 1
ATOM 752 O O . ALA A 1 98 ? -8.436 -6.011 13.540 1.00 97.56 98 ALA A O 1
ATOM 753 N N . LEU A 1 99 ? -6.728 -4.931 12.556 1.00 97.81 99 LEU A N 1
ATOM 754 C CA . LEU A 1 99 ? -7.252 -3.587 12.819 1.00 97.81 99 LEU A CA 1
ATOM 755 C C . LEU A 1 99 ? -8.614 -3.345 12.158 1.00 97.81 99 LEU A C 1
ATOM 757 O O . LEU A 1 99 ? -9.492 -2.754 12.784 1.00 97.81 99 LEU A O 1
ATOM 761 N N . ARG A 1 100 ? -8.838 -3.841 10.933 1.00 96.69 100 ARG A N 1
ATOM 762 C CA . ARG A 1 100 ? -10.157 -3.756 10.279 1.00 96.69 100 ARG A CA 1
ATOM 763 C C . ARG A 1 100 ? -11.228 -4.497 11.075 1.00 96.69 100 ARG A C 1
ATOM 765 O O . ARG A 1 100 ? -12.295 -3.941 11.316 1.00 96.69 100 ARG A O 1
ATOM 772 N N . VAL A 1 101 ? -10.926 -5.712 11.538 1.00 97.50 101 VAL A N 1
ATOM 773 C CA . VAL A 1 101 ? -11.850 -6.491 12.380 1.00 97.50 101 VAL A CA 1
ATOM 774 C C . VAL A 1 101 ? -12.144 -5.762 13.694 1.00 97.50 101 VAL A C 1
ATOM 776 O O . VAL A 1 101 ? -13.292 -5.730 14.137 1.00 97.50 101 VAL A O 1
ATOM 779 N N . MET A 1 102 ? -11.131 -5.155 14.318 1.00 97.94 102 MET A N 1
ATOM 780 C CA . MET A 1 102 ? -11.310 -4.362 15.537 1.00 97.94 102 MET A CA 1
ATOM 781 C C . MET A 1 102 ? -12.203 -3.143 15.299 1.00 97.94 102 MET A C 1
ATOM 783 O O . MET A 1 102 ? -13.151 -2.948 16.055 1.00 97.94 102 MET A O 1
ATOM 787 N N . ASN A 1 103 ? -11.966 -2.388 14.224 1.00 97.69 103 ASN A N 1
ATOM 788 C CA . ASN A 1 103 ? -12.801 -1.249 13.845 1.00 97.69 103 ASN A CA 1
ATOM 789 C C . ASN A 1 103 ? -14.267 -1.655 13.669 1.00 97.69 103 ASN A C 1
ATOM 791 O O . ASN A 1 103 ? -15.139 -1.014 14.248 1.00 97.69 103 ASN A O 1
ATOM 795 N N . SER A 1 104 ? -14.544 -2.751 12.951 1.00 97.12 104 SER A N 1
ATOM 796 C CA . SER A 1 104 ? -15.917 -3.243 12.775 1.00 97.12 104 SER A CA 1
ATOM 797 C C . SER A 1 104 ? -16.579 -3.617 14.104 1.00 97.12 104 SER A C 1
ATOM 799 O O . SER A 1 104 ? -17.765 -3.365 14.299 1.00 97.12 104 SER A O 1
ATOM 801 N N . ARG A 1 105 ? -15.825 -4.196 15.048 1.00 97.69 105 ARG A N 1
ATOM 802 C CA . ARG A 1 105 ? -16.346 -4.512 16.388 1.00 97.69 105 ARG A CA 1
ATOM 803 C C . ARG A 1 105 ? -16.635 -3.252 17.199 1.00 97.69 105 ARG A C 1
ATOM 805 O O . ARG A 1 105 ? -17.677 -3.190 17.841 1.00 97.69 105 ARG A O 1
ATOM 812 N N . TRP A 1 106 ? -15.744 -2.264 17.184 1.00 97.69 106 TRP A N 1
ATOM 813 C CA . TRP A 1 106 ? -15.954 -0.992 17.883 1.00 97.69 106 TRP A CA 1
ATOM 814 C C . TRP A 1 106 ? -17.146 -0.221 17.326 1.00 97.69 106 TRP A C 1
ATOM 816 O O . TRP A 1 106 ? -17.954 0.289 18.098 1.00 97.69 106 TRP A O 1
ATOM 826 N N . GLU A 1 107 ? -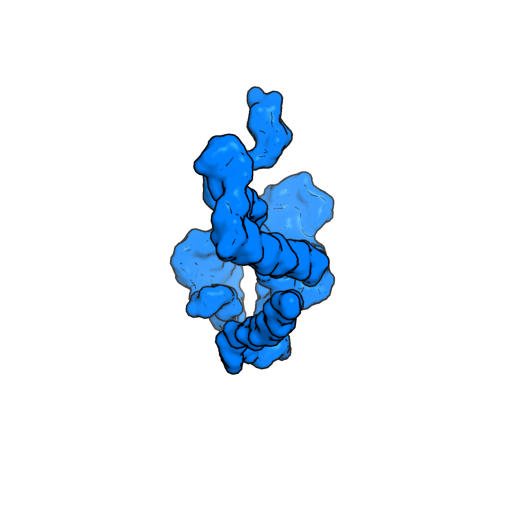17.294 -0.206 16.005 1.00 97.12 107 GLU A N 1
ATOM 827 C CA . GLU A 1 107 ? -18.434 0.398 15.325 1.00 97.12 107 GLU A CA 1
ATOM 828 C C . GLU A 1 107 ? -19.752 -0.285 15.696 1.00 97.12 107 GLU A C 1
ATOM 830 O O . GLU A 1 107 ? -20.689 0.391 16.114 1.00 97.12 107 GLU A O 1
ATOM 835 N N . ALA A 1 108 ? -19.805 -1.620 15.656 1.00 97.75 108 ALA A N 1
ATOM 836 C CA . ALA A 1 108 ? -20.994 -2.379 16.046 1.00 97.75 108 ALA A CA 1
ATOM 837 C C . ALA A 1 108 ? -21.411 -2.154 17.513 1.00 97.75 108 ALA A C 1
ATOM 839 O O . ALA A 1 108 ? -22.579 -2.323 17.852 1.00 97.75 108 ALA A O 1
ATOM 840 N N . GLN A 1 109 ? -20.468 -1.779 18.384 1.00 97.38 109 GLN A N 1
ATOM 841 C CA . GLN A 1 109 ? -20.725 -1.449 19.790 1.00 97.38 109 GLN A CA 1
ATOM 842 C C . GLN A 1 109 ? -20.971 0.050 20.026 1.00 97.38 109 GLN A C 1
ATOM 844 O O . GLN A 1 109 ? -21.172 0.458 21.168 1.00 97.38 109 GLN A O 1
ATOM 849 N N . GLY A 1 110 ? -20.923 0.885 18.983 1.00 97.00 110 GLY A N 1
ATOM 850 C CA . GLY A 1 110 ? -21.041 2.337 19.116 1.00 97.00 110 GLY A CA 1
ATOM 851 C C . GLY A 1 110 ? -19.958 2.943 20.012 1.00 97.00 110 GLY A C 1
ATOM 852 O O . GLY A 1 110 ? -20.221 3.905 20.735 1.00 97.00 110 GLY A O 1
ATOM 853 N N . LEU A 1 111 ? -18.751 2.365 20.021 1.00 97.62 111 LEU A N 1
ATOM 854 C CA . LEU A 1 111 ? -17.684 2.797 20.917 1.00 97.62 111 LEU A CA 1
ATOM 855 C C . LEU A 1 111 ? -17.208 4.203 20.541 1.00 97.62 111 LEU A C 1
ATOM 857 O O . LEU A 1 111 ? -16.651 4.421 19.463 1.00 97.62 111 LEU A O 1
ATOM 861 N N . THR A 1 112 ? -17.374 5.150 21.462 1.00 97.75 112 THR A N 1
ATOM 862 C CA . THR A 1 112 ? -16.942 6.537 21.275 1.00 97.75 112 THR A CA 1
ATOM 863 C C . THR A 1 112 ? -16.007 7.005 22.386 1.00 97.75 112 THR A C 1
ATOM 865 O O . THR A 1 112 ? -16.101 6.566 23.530 1.00 97.75 112 THR A O 1
ATOM 868 N N . VAL A 1 113 ? -15.099 7.922 22.049 1.00 96.19 113 VAL A N 1
ATOM 869 C CA . VAL A 1 113 ? -14.247 8.660 22.992 1.00 96.19 113 VAL A CA 1
ATOM 870 C C . VAL A 1 113 ? -14.357 10.140 22.652 1.00 96.19 113 VAL A C 1
ATOM 872 O O . VAL A 1 113 ? -14.190 10.531 21.498 1.00 96.19 113 VAL A O 1
ATOM 875 N N . CYS A 1 114 ? -14.686 10.969 23.646 1.00 96.25 114 CYS A N 1
ATOM 876 C CA . CYS A 1 114 ? -14.927 12.406 23.457 1.00 96.25 114 CYS A CA 1
ATOM 877 C C . CYS A 1 114 ? -15.939 12.705 22.329 1.00 96.25 114 CYS A C 1
ATOM 879 O O . CYS A 1 114 ? -15.746 13.623 21.532 1.00 96.25 114 CYS A O 1
ATOM 881 N N . GLY A 1 115 ? -16.995 11.889 22.223 1.00 95.00 115 GLY A N 1
ATOM 882 C CA . GLY A 1 115 ? -18.044 12.036 21.208 1.00 95.00 115 GLY A CA 1
ATOM 883 C C . GLY A 1 115 ? -17.639 11.632 19.786 1.00 95.00 115 GLY A C 1
ATOM 884 O O . GLY A 1 115 ? -18.407 11.859 18.856 1.00 95.00 115 GLY A O 1
ATOM 885 N N . ARG A 1 116 ? -16.456 11.038 19.589 1.00 95.31 116 ARG A N 1
ATOM 886 C CA . ARG A 1 116 ? -15.993 10.538 18.287 1.00 95.31 116 ARG A CA 1
ATOM 887 C C . ARG A 1 116 ? -15.915 9.023 18.285 1.00 95.31 116 ARG A C 1
ATOM 889 O O . ARG A 1 116 ? -15.481 8.434 19.271 1.00 95.31 116 ARG A O 1
ATOM 896 N N . LEU A 1 117 ? -16.302 8.407 17.171 1.00 95.06 117 LEU A N 1
ATOM 897 C CA . LEU A 1 117 ? -16.175 6.967 16.975 1.00 95.06 117 LEU A CA 1
ATOM 898 C C . LEU A 1 117 ? -14.702 6.547 17.068 1.00 95.06 117 LEU A C 1
ATOM 900 O O . LEU A 1 117 ? -13.832 7.175 16.462 1.00 95.06 117 LEU A O 1
ATOM 904 N N . VAL A 1 118 ? -14.429 5.494 17.833 1.00 96.38 118 VAL A N 1
ATOM 905 C CA . VAL A 1 118 ? -13.079 4.939 17.955 1.00 96.38 118 VAL A CA 1
ATOM 906 C C . VAL A 1 118 ? -12.758 4.121 16.711 1.00 96.38 118 VAL A C 1
ATOM 908 O O . VAL A 1 118 ? -13.406 3.110 16.447 1.00 96.38 118 VAL A O 1
ATOM 911 N N . GLN A 1 119 ? -11.743 4.548 15.960 1.00 95.50 119 GLN A N 1
ATOM 912 C CA . GLN A 1 119 ? -11.255 3.842 14.779 1.00 95.50 119 GLN A CA 1
A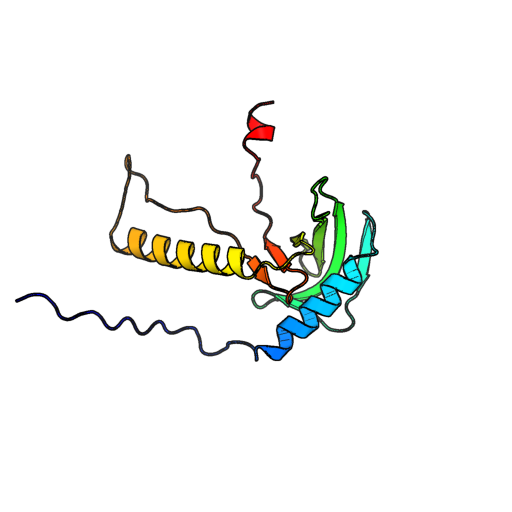TOM 913 C C . GLN A 1 119 ? -9.738 3.981 14.651 1.00 95.50 119 GLN A C 1
ATOM 915 O O . GLN A 1 119 ? -9.178 5.068 14.800 1.00 95.50 119 GLN A O 1
ATOM 920 N N . ALA A 1 120 ? -9.073 2.876 14.327 1.00 94.81 120 ALA A N 1
ATOM 921 C CA . ALA A 1 120 ? -7.708 2.889 13.828 1.00 94.81 120 ALA A CA 1
ATOM 922 C C . ALA A 1 120 ? -7.711 3.243 12.334 1.00 94.81 120 ALA A C 1
ATOM 924 O O . ALA A 1 120 ? -8.535 2.734 11.571 1.00 94.81 120 ALA A O 1
ATOM 925 N N . VAL A 1 121 ? -6.767 4.077 11.895 1.00 92.88 121 VAL A N 1
ATOM 926 C CA . VAL A 1 121 ? -6.552 4.311 10.461 1.00 92.88 121 VAL A CA 1
ATOM 927 C C . VAL A 1 121 ? -6.030 3.018 9.837 1.00 92.88 121 VAL A C 1
ATOM 929 O O . VAL A 1 121 ? -5.051 2.449 10.316 1.00 92.88 121 VAL A O 1
ATOM 932 N N . THR A 1 122 ? -6.682 2.556 8.771 1.00 93.75 122 THR A N 1
ATOM 933 C CA . THR A 1 122 ? -6.258 1.373 8.008 1.00 93.75 122 THR A CA 1
ATOM 934 C C . THR A 1 122 ? -6.050 1.751 6.549 1.00 93.75 122 THR A C 1
ATOM 936 O O . THR A 1 122 ? -6.696 2.667 6.046 1.00 93.75 122 THR A O 1
ATOM 939 N N . PHE A 1 123 ? -5.147 1.045 5.879 1.00 93.62 123 PHE A N 1
ATOM 940 C CA . PHE A 1 123 ? -4.833 1.230 4.464 1.00 93.62 123 PHE A CA 1
ATOM 941 C C . PHE A 1 123 ? -4.546 -0.125 3.815 1.00 93.62 123 PHE A C 1
ATOM 943 O O . PHE A 1 123 ? -4.279 -1.124 4.497 1.00 93.62 123 PHE A O 1
ATOM 950 N N . GLY A 1 124 ? -4.681 -0.197 2.494 1.00 91.75 124 GLY A N 1
ATOM 951 C CA . GLY A 1 124 ? -4.398 -1.391 1.712 1.00 91.75 124 GLY A CA 1
ATOM 952 C C . GLY A 1 124 ? -2.937 -1.814 1.835 1.00 91.75 124 GLY A C 1
ATOM 953 O O . GLY A 1 124 ? -2.029 -1.009 1.656 1.00 91.75 124 GLY A O 1
ATOM 954 N N . ILE A 1 125 ? -2.714 -3.095 2.115 1.00 93.25 125 ILE A N 1
ATOM 955 C CA . ILE A 1 125 ? -1.413 -3.743 1.956 1.00 93.25 125 ILE A CA 1
ATOM 956 C C . ILE A 1 125 ? -1.659 -4.958 1.079 1.00 93.25 125 ILE A C 1
ATOM 958 O O . ILE A 1 125 ? -2.599 -5.712 1.327 1.00 93.25 125 ILE A O 1
ATOM 962 N N . LEU A 1 126 ? -0.839 -5.125 0.053 1.00 91.50 126 LEU A N 1
ATOM 963 C CA . LEU A 1 126 ? -0.865 -6.281 -0.823 1.00 91.50 126 LEU A CA 1
ATOM 964 C C . LEU A 1 126 ? 0.521 -6.928 -0.811 1.00 91.50 126 LEU A C 1
ATOM 966 O O . LEU A 1 126 ? 1.434 -6.409 -1.459 1.00 91.50 126 LEU A O 1
ATOM 970 N N . PRO A 1 127 ? 0.697 -8.042 -0.085 1.00 90.75 127 PRO A N 1
ATOM 971 C CA . PRO A 1 127 ? 1.895 -8.858 -0.206 1.00 90.75 127 PRO A CA 1
ATOM 972 C C . PRO A 1 127 ? 2.042 -9.362 -1.645 1.00 90.75 127 PRO A C 1
ATOM 974 O O . PRO A 1 127 ? 1.078 -9.812 -2.261 1.00 90.75 127 PRO A O 1
ATOM 977 N N . LEU A 1 128 ? 3.253 -9.282 -2.184 1.00 87.00 128 LEU A N 1
ATOM 978 C CA . LEU A 1 128 ? 3.602 -9.662 -3.554 1.00 87.00 128 LEU A CA 1
ATOM 979 C C . LEU A 1 128 ? 4.634 -10.801 -3.549 1.00 87.00 128 LEU A C 1
ATOM 981 O O . LEU A 1 128 ? 5.567 -10.827 -4.352 1.00 87.00 128 LEU A O 1
ATOM 985 N N . GLY A 1 129 ? 4.458 -11.735 -2.614 1.00 84.75 129 GLY A N 1
ATOM 986 C CA . GLY A 1 129 ? 5.429 -12.771 -2.268 1.00 84.75 129 GLY A CA 1
ATOM 987 C C . GLY A 1 129 ? 6.250 -12.407 -1.028 1.00 84.75 129 GLY A C 1
ATOM 988 O O . GLY A 1 129 ? 5.881 -11.524 -0.261 1.00 84.75 129 GLY A O 1
ATOM 989 N N . ASP A 1 130 ? 7.371 -13.099 -0.847 1.00 87.00 130 ASP A N 1
ATOM 990 C CA . ASP A 1 130 ? 8.285 -12.996 0.304 1.00 87.00 130 ASP A CA 1
ATOM 991 C C . ASP A 1 130 ? 9.322 -11.864 0.178 1.00 87.00 130 ASP A C 1
ATOM 993 O O . ASP A 1 130 ? 10.133 -11.638 1.074 1.00 87.00 130 ASP A O 1
ATOM 997 N N . LYS A 1 131 ? 9.345 -11.172 -0.964 1.00 86.44 131 LYS A N 1
ATOM 998 C CA . LYS A 1 131 ? 10.388 -10.189 -1.308 1.00 86.44 131 LYS A CA 1
ATOM 999 C C . LYS A 1 131 ? 9.863 -8.798 -1.597 1.00 86.44 131 LYS A C 1
ATOM 1001 O O . LYS A 1 131 ? 10.665 -7.889 -1.808 1.00 86.44 131 LYS A O 1
ATOM 1006 N N . ALA A 1 132 ? 8.551 -8.635 -1.688 1.00 90.06 132 ALA A N 1
ATOM 1007 C CA . ALA A 1 132 ? 7.962 -7.342 -1.955 1.00 90.06 132 ALA A CA 1
ATOM 1008 C C . ALA A 1 132 ? 6.505 -7.277 -1.521 1.00 90.06 132 ALA A C 1
ATOM 1010 O O . ALA A 1 132 ? 5.808 -8.287 -1.416 1.00 90.06 132 ALA A O 1
ATOM 1011 N N . GLY A 1 133 ? 6.013 -6.052 -1.407 1.00 92.31 133 GLY A N 1
ATOM 1012 C CA . GLY A 1 133 ? 4.592 -5.776 -1.351 1.00 92.31 133 GLY A CA 1
ATOM 1013 C C . GLY A 1 133 ? 4.277 -4.322 -1.671 1.00 92.31 133 GLY A C 1
ATOM 1014 O O . GLY A 1 133 ? 5.158 -3.457 -1.711 1.00 92.31 133 GLY A O 1
ATOM 1015 N N . LEU A 1 134 ? 2.999 -4.063 -1.919 1.00 93.56 134 LEU A N 1
ATOM 1016 C CA . LEU A 1 134 ? 2.467 -2.725 -2.133 1.00 93.56 134 LEU A CA 1
ATOM 1017 C C . LEU A 1 134 ? 1.745 -2.248 -0.884 1.00 93.56 134 LEU A C 1
ATOM 1019 O O . LEU A 1 134 ? 0.976 -2.987 -0.272 1.00 93.56 134 LEU A O 1
ATOM 1023 N N . VAL A 1 135 ? 1.947 -0.982 -0.556 1.00 94.81 135 VAL A N 1
ATOM 1024 C CA . VAL A 1 135 ? 1.202 -0.268 0.474 1.00 94.81 135 VAL A CA 1
ATOM 1025 C C . VAL A 1 135 ? 0.454 0.872 -0.198 1.00 94.81 135 VAL A C 1
ATOM 1027 O O . VAL A 1 135 ? 1.042 1.647 -0.946 1.00 94.81 135 VAL A O 1
ATOM 1030 N N . GLU A 1 136 ? -0.849 0.962 0.026 1.00 94.44 136 GLU A N 1
ATOM 1031 C CA . GLU A 1 136 ? -1.674 2.059 -0.470 1.00 94.44 136 GLU A CA 1
ATOM 1032 C C . GLU A 1 136 ? -1.176 3.395 0.093 1.00 94.44 136 GLU A C 1
ATOM 1034 O O . GLU A 1 136 ? -0.922 3.529 1.293 1.00 94.44 136 GLU A O 1
ATOM 1039 N N . VAL A 1 137 ? -1.045 4.399 -0.775 1.00 95.12 137 VAL A N 1
ATOM 1040 C CA . VAL A 1 137 ? -0.710 5.751 -0.328 1.00 95.12 137 VAL A CA 1
ATOM 1041 C C . VAL A 1 137 ? -1.930 6.380 0.331 1.00 95.12 137 VAL A C 1
ATOM 1043 O O . VAL A 1 137 ? -2.967 6.556 -0.303 1.00 95.12 137 VAL A O 1
ATOM 1046 N N . VAL A 1 138 ? -1.778 6.799 1.587 1.00 92.75 138 VAL A N 1
ATOM 1047 C CA . VAL A 1 138 ? -2.788 7.608 2.273 1.00 92.75 138 VAL A CA 1
ATOM 1048 C C . VAL A 1 138 ? -2.621 9.066 1.829 1.00 92.75 138 VAL A C 1
ATOM 1050 O O . VAL A 1 138 ? -1.612 9.700 2.143 1.00 92.75 138 VAL A O 1
ATOM 1053 N N . PRO A 1 139 ? -3.574 9.640 1.078 1.00 88.00 139 PRO A N 1
ATOM 1054 C CA . PRO A 1 139 ? -3.428 10.997 0.580 1.00 88.00 139 PRO A CA 1
ATOM 1055 C C . PRO A 1 139 ? -3.457 12.000 1.734 1.00 88.00 139 PRO A C 1
ATOM 1057 O O . PRO A 1 139 ? -4.198 11.836 2.702 1.00 88.00 139 PRO A O 1
ATOM 1060 N N . ARG A 1 140 ? -2.692 13.089 1.593 1.00 88.75 140 ARG A N 1
ATOM 1061 C CA . ARG A 1 140 ? -2.627 14.190 2.574 1.00 88.75 140 ARG A CA 1
ATOM 1062 C C . ARG A 1 140 ? -2.164 13.758 3.976 1.00 88.75 140 ARG A C 1
ATOM 1064 O O . ARG A 1 140 ? -2.379 14.495 4.934 1.00 88.75 140 ARG A O 1
ATOM 1071 N N . SER A 1 141 ? -1.508 12.604 4.108 1.00 89.25 141 SER A N 1
ATOM 1072 C CA . SER A 1 141 ? -0.838 12.218 5.351 1.00 89.25 141 SER A CA 1
ATOM 1073 C C . SER A 1 141 ? 0.541 12.864 5.457 1.00 89.25 141 SER A C 1
ATOM 1075 O O . SER A 1 141 ? 1.212 13.059 4.445 1.00 89.25 141 SER A O 1
ATOM 1077 N N . ARG A 1 142 ? 0.976 13.131 6.688 1.00 87.38 142 ARG A N 1
ATOM 1078 C CA . ARG A 1 142 ? 2.351 13.513 7.021 1.00 87.38 142 ARG A CA 1
ATOM 1079 C C . ARG A 1 142 ? 2.847 12.672 8.182 1.00 87.38 142 ARG A C 1
ATOM 1081 O O . ARG A 1 142 ? 2.060 12.272 9.042 1.00 87.38 142 ARG A O 1
ATOM 1088 N N . THR A 1 143 ? 4.144 12.411 8.218 1.00 89.25 143 THR A N 1
ATOM 1089 C CA . THR A 1 143 ? 4.775 11.756 9.366 1.00 89.25 143 THR A CA 1
ATOM 1090 C C . THR A 1 143 ? 4.872 12.728 10.546 1.00 89.25 143 THR A C 1
ATOM 1092 O O . THR A 1 143 ? 4.939 13.942 10.361 1.00 89.25 143 THR A O 1
ATOM 1095 N N . LEU A 1 144 ? 4.933 12.220 11.783 1.00 91.50 144 LEU A N 1
ATOM 1096 C CA . LEU A 1 144 ? 5.150 13.076 12.964 1.00 91.50 144 LEU A CA 1
ATOM 1097 C C . LEU A 1 144 ? 6.447 13.889 12.858 1.00 91.50 144 LEU A C 1
ATOM 1099 O O . LEU A 1 144 ? 6.504 15.025 13.317 1.00 91.50 144 LEU A O 1
ATOM 1103 N N . ARG A 1 145 ? 7.470 13.325 12.205 1.00 88.25 145 ARG A N 1
ATOM 1104 C CA . ARG A 1 145 ? 8.724 14.022 11.919 1.00 88.25 145 ARG A CA 1
ATOM 1105 C C . ARG A 1 145 ? 8.498 15.242 11.023 1.00 88.25 145 ARG A C 1
ATOM 1107 O O . ARG A 1 145 ? 9.007 16.309 11.337 1.00 88.25 145 ARG A O 1
ATOM 1114 N N . GLU A 1 146 ? 7.723 15.100 9.951 1.00 88.88 146 GLU A N 1
ATOM 1115 C CA . GLU A 1 146 ? 7.372 16.213 9.052 1.00 88.88 146 GLU A CA 1
ATOM 1116 C C . GLU A 1 146 ? 6.503 17.273 9.733 1.00 88.88 146 GLU A C 1
ATOM 1118 O O . GLU A 1 146 ? 6.563 18.435 9.358 1.00 88.88 146 GLU A O 1
ATOM 1123 N N . LEU A 1 147 ? 5.689 16.888 10.719 1.00 89.12 147 LEU A N 1
ATOM 1124 C CA . LEU A 1 147 ? 4.879 17.831 11.496 1.00 89.12 147 LEU A CA 1
ATOM 1125 C C . LEU A 1 147 ? 5.683 18.586 12.562 1.00 89.12 147 LEU A C 1
ATOM 1127 O O . LEU A 1 147 ? 5.210 19.598 13.066 1.00 89.12 147 LEU A O 1
ATOM 1131 N N . SER A 1 148 ? 6.861 18.081 12.935 1.00 89.25 148 SER A N 1
ATOM 1132 C CA . SER A 1 148 ? 7.745 18.729 13.915 1.00 89.25 148 SER A CA 1
ATOM 1133 C C . SER A 1 148 ? 8.669 19.799 13.319 1.00 89.25 148 SER A C 1
ATOM 1135 O O . SER A 1 148 ? 9.433 20.412 14.062 1.00 89.25 148 SER A O 1
ATOM 1137 N N . GLN A 1 149 ? 8.624 19.983 11.997 1.00 76.88 149 GLN A N 1
ATOM 1138 C CA . GLN A 1 149 ? 9.367 20.994 11.238 1.00 76.88 149 GLN A CA 1
ATOM 1139 C C . GLN A 1 149 ? 8.482 22.205 10.953 1.00 76.88 149 GLN A C 1
ATOM 1141 O O . GLN A 1 149 ? 9.027 23.327 11.000 1.00 76.88 149 GLN A O 1
#

Foldseek 3Di:
DDDDDPPPPPPPPPPPPDPVPLLVLLVQVCVQPVPDAAQDKGAGPAFRQDPNDTFGMKGFNHFDPDPQRWTWIFTPDPRFTKIKGFAFCPVVQVVLVVQVVVLVVQVVVVPDDPNHRDHDDHWDWAGNHGTIIITGDDPPDDDVVRVVD